Protein AF-A0A2A4X6W0-F1 (afdb_monomer_lite)

Sequence (125 aa):
MSKGICSRKRASKIYIALLLVGIAILLITNSWWPTILLVVGTALGVKQALVGKRKDATLTFIVFYGFFFVQFIHLAWQILVPSIMIITAFYIVAKEWIEDRRLPTEKETDEEIQKQLEENSESGK

Radius of gyration: 24.93 Å; chains: 1; bounding box: 33×62×57 Å

pLDDT: mean 74.55, std 11.44, range [44.0, 95.19]

Structure (mmCIF, N/CA/C/O backbone):
data_AF-A0A2A4X6W0-F1
#
_entry.id   AF-A0A2A4X6W0-F1
#
loop_
_atom_site.group_PDB
_atom_site.id
_atom_site.type_symbol
_atom_site.label_atom_id
_atom_site.label_alt_id
_atom_site.label_comp_id
_atom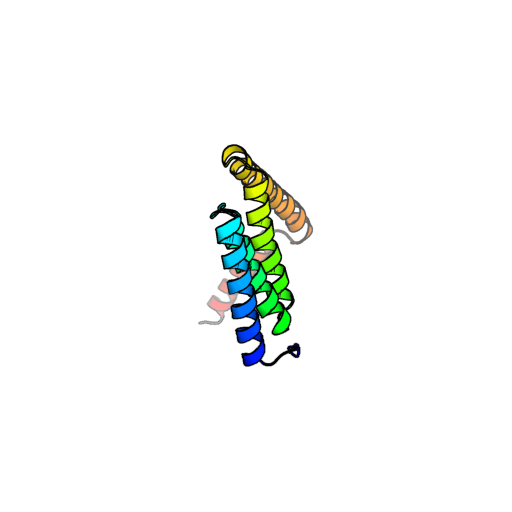_site.label_asym_id
_atom_site.label_entity_id
_atom_site.label_seq_id
_atom_site.pdbx_PDB_ins_code
_atom_site.Cartn_x
_atom_site.Cartn_y
_atom_site.Cartn_z
_atom_site.occupancy
_atom_site.B_iso_or_equiv
_atom_site.auth_seq_id
_atom_site.auth_comp_id
_atom_site.auth_asym_id
_atom_site.auth_atom_id
_atom_site.pdbx_PDB_model_num
ATOM 1 N N . MET A 1 1 ? -18.961 2.648 20.105 1.00 44.34 1 MET A N 1
ATOM 2 C CA . MET A 1 1 ? -18.403 1.282 19.966 1.00 44.34 1 MET A CA 1
ATOM 3 C C . MET A 1 1 ? -19.166 0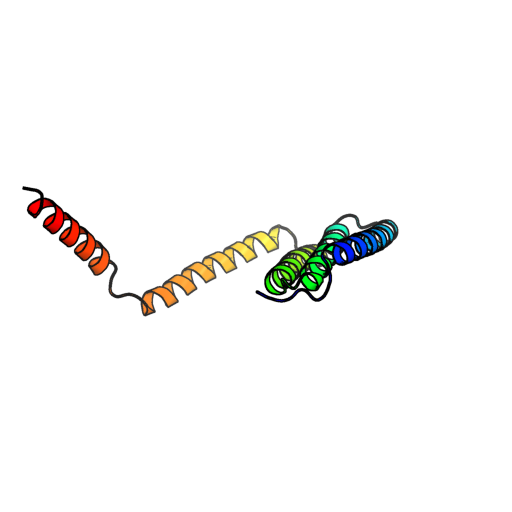.538 18.875 1.00 44.34 1 MET A C 1
ATOM 5 O O . MET A 1 1 ? -20.347 0.274 19.043 1.00 44.34 1 MET A O 1
ATOM 9 N N . SER A 1 2 ? -18.531 0.275 17.731 1.00 44.00 2 SER A N 1
ATOM 10 C CA . SER A 1 2 ? -19.139 -0.456 16.606 1.00 44.00 2 SER A CA 1
ATOM 11 C C . SER A 1 2 ? -19.230 -1.950 16.950 1.00 44.00 2 SER A C 1
ATOM 13 O O . SER A 1 2 ? -18.209 -2.573 17.242 1.00 44.00 2 SER A O 1
ATOM 15 N N . LYS A 1 3 ? -20.447 -2.513 16.971 1.00 49.12 3 LYS A N 1
ATOM 16 C CA . LYS A 1 3 ? -20.694 -3.953 17.164 1.00 49.12 3 LYS A CA 1
ATOM 17 C C . LYS A 1 3 ? -20.099 -4.725 15.978 1.00 49.12 3 LYS A C 1
ATOM 19 O O . LYS A 1 3 ? -20.576 -4.598 14.854 1.00 49.12 3 LYS A O 1
ATOM 24 N N . GLY A 1 4 ? -19.064 -5.525 16.230 1.00 51.03 4 GLY A N 1
ATOM 25 C CA . GLY A 1 4 ? -18.524 -6.462 15.244 1.00 51.03 4 GLY A CA 1
ATOM 26 C C . GLY A 1 4 ? -19.556 -7.529 14.872 1.00 51.03 4 GLY A C 1
ATOM 27 O O . GLY A 1 4 ? -20.244 -8.058 15.742 1.00 51.03 4 GLY A O 1
ATOM 28 N N . ILE A 1 5 ? -19.660 -7.847 13.579 1.00 61.53 5 ILE A N 1
ATOM 29 C CA . ILE A 1 5 ? -20.669 -8.769 13.021 1.00 61.53 5 ILE A CA 1
ATOM 30 C C . ILE A 1 5 ? -20.336 -10.234 13.378 1.00 61.53 5 ILE A C 1
ATOM 32 O O . ILE A 1 5 ? -21.200 -11.108 13.345 1.00 61.53 5 ILE A O 1
ATOM 36 N N . CYS A 1 6 ? -19.090 -10.525 13.771 1.00 57.53 6 CYS A N 1
ATOM 37 C CA . CYS A 1 6 ? -18.651 -11.865 14.154 1.00 57.53 6 CYS A CA 1
ATOM 38 C C . CYS A 1 6 ? -17.789 -11.885 15.424 1.00 57.53 6 CYS A C 1
ATOM 40 O O . CYS A 1 6 ? -16.966 -11.005 15.668 1.00 57.53 6 CYS A O 1
ATOM 42 N N . SER A 1 7 ? -17.926 -12.963 16.205 1.00 68.25 7 SER A N 1
ATOM 43 C CA . SER A 1 7 ? -17.044 -13.265 17.339 1.00 68.25 7 SER A CA 1
ATOM 44 C C . SER A 1 7 ? -15.586 -13.387 16.876 1.00 68.25 7 SER A C 1
ATOM 46 O O . SER A 1 7 ? -15.298 -14.041 15.869 1.00 68.25 7 SER A O 1
ATOM 48 N N . ARG A 1 8 ? -14.649 -12.807 17.643 1.00 65.50 8 ARG A N 1
ATOM 49 C CA . ARG A 1 8 ? -13.199 -12.759 17.350 1.00 65.50 8 ARG A CA 1
ATOM 50 C C . ARG A 1 8 ? -12.614 -14.139 16.990 1.00 65.50 8 ARG A C 1
ATOM 52 O O . ARG A 1 8 ? -11.735 -14.231 16.135 1.00 65.50 8 ARG A O 1
ATOM 59 N N . LYS A 1 9 ? -13.152 -15.219 17.575 1.00 71.25 9 LYS A N 1
ATOM 60 C CA . LYS A 1 9 ? -12.753 -16.612 17.294 1.00 71.25 9 LYS A CA 1
ATOM 61 C C . LYS A 1 9 ? -13.136 -17.075 15.879 1.00 71.25 9 LYS A C 1
ATOM 63 O O . LYS A 1 9 ? -12.346 -17.758 15.234 1.00 71.25 9 LYS A O 1
ATOM 68 N N . ARG A 1 10 ? -14.313 -16.689 15.369 1.00 70.06 10 ARG A N 1
ATOM 69 C CA . ARG A 1 10 ? -14.751 -17.018 13.996 1.00 70.06 10 ARG A CA 1
ATOM 70 C C . ARG A 1 10 ? -13.965 -16.223 12.956 1.00 70.06 10 ARG A C 1
ATOM 72 O O . ARG A 1 10 ? -13.509 -16.803 11.978 1.00 70.06 10 ARG A O 1
ATOM 79 N N . ALA A 1 11 ? -13.715 -14.940 13.221 1.00 73.00 11 ALA A N 1
ATOM 80 C CA . ALA A 1 11 ? -12.900 -14.097 12.346 1.00 73.00 11 ALA A CA 1
ATOM 81 C C . ALA A 1 11 ? -11.473 -14.651 12.158 1.00 73.00 11 ALA A C 1
ATOM 83 O O . ALA A 1 11 ? -10.930 -14.586 11.060 1.00 73.00 11 ALA A O 1
ATOM 84 N N . SER A 1 12 ? -10.878 -15.252 13.197 1.00 73.56 12 SER A N 1
ATOM 85 C CA . SER A 1 12 ? -9.548 -15.868 13.087 1.00 73.56 12 SER A CA 1
ATOM 86 C C . SER A 1 12 ? -9.533 -17.135 12.226 1.00 73.56 12 SER A C 1
ATOM 88 O O . SER A 1 12 ? -8.580 -17.348 11.484 1.00 73.56 12 SER A O 1
ATOM 90 N N . LYS A 1 13 ? -10.585 -17.964 12.296 1.00 82.25 13 LYS A N 1
ATOM 91 C CA . LYS A 1 13 ? -10.710 -19.159 11.445 1.00 82.25 13 LYS A CA 1
ATOM 92 C C . LYS A 1 13 ? -10.888 -18.780 9.973 1.00 82.25 13 LYS A C 1
ATOM 94 O O . LYS A 1 13 ? -10.234 -19.357 9.115 1.00 82.25 13 LYS A O 1
ATOM 99 N N . ILE A 1 14 ? -11.717 -17.770 9.705 1.00 79.94 14 ILE A N 1
ATOM 100 C CA . ILE A 1 14 ? -11.946 -17.237 8.354 1.00 79.94 14 ILE A CA 1
ATOM 101 C C . ILE A 1 14 ? -10.659 -16.628 7.788 1.00 79.94 14 ILE A C 1
ATOM 103 O O . ILE A 1 14 ? -10.320 -16.893 6.643 1.00 79.94 14 ILE A O 1
ATOM 107 N N . TYR A 1 15 ? -9.906 -15.885 8.604 1.00 80.31 15 TYR A N 1
ATOM 108 C CA . TYR A 1 15 ? -8.594 -15.356 8.225 1.00 80.31 15 TYR A CA 1
ATOM 109 C C . TYR A 1 15 ? -7.621 -16.459 7.796 1.00 80.31 15 TYR A C 1
ATOM 111 O O . TYR A 1 15 ? -7.024 -16.354 6.733 1.00 80.31 15 TYR A O 1
ATOM 119 N N . ILE A 1 16 ? -7.487 -17.521 8.597 1.00 83.06 16 ILE A N 1
ATOM 120 C CA . ILE A 1 16 ? -6.600 -18.650 8.281 1.00 83.06 16 ILE A CA 1
ATOM 121 C C . ILE A 1 16 ? -7.038 -19.342 6.988 1.00 83.06 16 ILE A C 1
ATOM 123 O O . ILE A 1 16 ? -6.194 -19.613 6.141 1.00 83.06 16 ILE A O 1
ATOM 127 N N . ALA A 1 17 ? -8.341 -19.571 6.802 1.00 85.06 17 ALA A N 1
ATOM 128 C CA . ALA A 1 17 ? -8.865 -20.163 5.574 1.00 85.06 17 ALA A CA 1
ATOM 129 C C . ALA A 1 17 ? -8.563 -19.295 4.338 1.00 85.06 17 ALA A C 1
ATOM 131 O O . ALA A 1 17 ? -8.051 -19.803 3.345 1.00 85.06 17 ALA A O 1
ATOM 132 N N . LEU A 1 18 ? -8.807 -17.981 4.415 1.00 85.12 18 LEU A N 1
ATOM 133 C CA . LEU A 1 18 ? -8.482 -17.029 3.345 1.00 85.12 18 LEU A CA 1
ATOM 134 C C . LEU A 1 18 ? -6.985 -16.973 3.045 1.00 85.12 18 LEU A C 1
ATOM 136 O O . LEU A 1 18 ? -6.595 -16.909 1.883 1.00 85.12 18 LEU A O 1
ATOM 140 N N . LEU A 1 19 ? -6.151 -17.013 4.082 1.00 85.38 19 LEU A N 1
ATOM 141 C CA . LEU A 1 19 ? -4.704 -16.984 3.932 1.00 85.38 19 LEU A CA 1
ATOM 142 C C . LEU A 1 19 ? -4.203 -18.265 3.252 1.00 85.38 19 LEU A C 1
ATOM 144 O O . LEU A 1 19 ? -3.397 -18.171 2.333 1.00 85.38 19 LEU A O 1
ATOM 148 N N . LEU A 1 20 ? -4.728 -19.441 3.622 1.00 87.19 20 LEU A N 1
ATOM 149 C CA . LEU A 1 20 ? -4.394 -20.702 2.949 1.00 87.19 20 LEU A CA 1
ATOM 150 C C . LEU A 1 20 ? -4.784 -20.685 1.467 1.00 87.19 20 LEU A C 1
ATOM 152 O O . LEU A 1 20 ? -3.972 -21.057 0.623 1.00 87.19 20 LEU A O 1
ATOM 156 N N . VAL A 1 21 ? -6.001 -20.234 1.147 1.00 86.62 21 VAL A N 1
ATOM 157 C CA . VAL A 1 21 ? -6.459 -20.124 -0.248 1.00 86.62 21 VAL A CA 1
ATOM 158 C C . VAL A 1 21 ? -5.569 -19.157 -1.027 1.00 86.62 21 VAL A C 1
ATOM 160 O O . VAL A 1 21 ? -5.145 -19.464 -2.139 1.00 86.62 21 VAL A O 1
ATOM 163 N N . GLY A 1 22 ? -5.229 -18.015 -0.432 1.00 82.94 22 GLY A N 1
ATOM 164 C CA . GLY A 1 22 ? -4.347 -17.046 -1.065 1.00 82.94 22 GLY A CA 1
ATOM 165 C C . GLY A 1 22 ? -2.922 -17.566 -1.277 1.00 82.94 22 GLY A C 1
ATOM 166 O O . GLY A 1 22 ? -2.354 -17.318 -2.335 1.00 82.94 22 GLY A O 1
ATOM 167 N N . ILE A 1 23 ? -2.359 -18.334 -0.336 1.00 84.88 23 ILE A N 1
ATOM 168 C CA . ILE A 1 23 ? -1.058 -19.003 -0.523 1.00 84.88 23 ILE A CA 1
ATOM 169 C C . ILE A 1 23 ? -1.131 -20.027 -1.659 1.00 84.88 23 ILE A C 1
ATOM 171 O O . ILE A 1 23 ? -0.215 -20.089 -2.472 1.00 84.88 23 ILE A O 1
ATOM 175 N N . ALA A 1 24 ? -2.207 -20.811 -1.750 1.00 85.00 24 ALA A N 1
ATOM 176 C CA . ALA A 1 24 ? -2.364 -21.780 -2.833 1.00 85.00 24 ALA A CA 1
ATOM 177 C C . ALA A 1 24 ? -2.365 -21.091 -4.209 1.00 85.00 24 ALA A C 1
ATOM 179 O O . ALA A 1 24 ? -1.664 -21.531 -5.118 1.00 85.00 24 ALA A O 1
ATOM 180 N N . ILE A 1 25 ? -3.081 -19.969 -4.337 1.00 80.75 25 ILE A N 1
ATOM 181 C CA . ILE A 1 25 ? -3.059 -19.139 -5.550 1.00 80.75 25 ILE A CA 1
ATOM 182 C C . ILE A 1 25 ? -1.644 -18.609 -5.803 1.00 80.75 25 ILE A C 1
ATOM 184 O O . ILE A 1 25 ? -1.152 -18.702 -6.921 1.00 80.75 25 ILE A O 1
ATOM 188 N N . LEU A 1 26 ? -0.956 -18.123 -4.767 1.00 84.25 26 LEU A N 1
ATOM 189 C CA . LEU A 1 26 ? 0.406 -17.598 -4.873 1.00 84.25 26 LEU A CA 1
ATOM 190 C C . LEU A 1 26 ? 1.395 -18.606 -5.473 1.00 84.25 26 LEU A C 1
ATOM 192 O O . LEU A 1 26 ? 2.210 -18.242 -6.322 1.00 84.25 26 LEU A O 1
ATOM 196 N N . LEU A 1 27 ? 1.308 -19.864 -5.036 1.00 84.31 27 LEU A N 1
ATOM 197 C CA . LEU A 1 27 ? 2.159 -20.947 -5.523 1.00 84.31 27 LEU A CA 1
ATOM 198 C C . LEU A 1 27 ? 1.913 -21.242 -7.008 1.00 84.31 27 LEU A C 1
ATOM 200 O O . LEU A 1 27 ? 2.859 -21.551 -7.725 1.00 84.31 27 LEU A O 1
ATOM 204 N N . ILE A 1 28 ? 0.670 -21.101 -7.479 1.00 84.19 28 ILE A N 1
ATOM 205 C CA . ILE A 1 28 ? 0.307 -21.311 -8.888 1.00 84.19 28 ILE A CA 1
ATOM 206 C C . ILE A 1 28 ? 0.784 -20.142 -9.755 1.00 84.19 28 ILE A C 1
ATOM 208 O O . ILE A 1 28 ? 1.326 -20.357 -10.836 1.00 84.19 28 ILE A O 1
ATOM 212 N N . THR A 1 29 ? 0.615 -18.900 -9.293 1.00 79.31 29 THR A N 1
ATOM 213 C CA . THR A 1 29 ? 0.962 -17.708 -10.084 1.00 79.31 29 THR A CA 1
ATOM 214 C C . THR A 1 29 ? 2.478 -17.498 -10.202 1.00 79.31 29 THR A C 1
ATOM 216 O O . THR A 1 29 ? 2.914 -16.671 -11.003 1.00 79.31 29 THR A O 1
ATOM 219 N N . ASN A 1 30 ? 3.286 -18.189 -9.380 1.00 75.06 30 ASN A N 1
ATOM 220 C CA . ASN A 1 30 ? 4.756 -18.102 -9.277 1.00 75.06 30 ASN A CA 1
ATOM 221 C C . ASN A 1 30 ? 5.322 -16.665 -9.153 1.00 75.06 30 ASN A C 1
ATOM 223 O O . ASN A 1 30 ? 6.524 -16.429 -9.217 1.00 75.06 30 ASN A O 1
ATOM 227 N N . SER A 1 31 ? 4.447 -15.683 -8.940 1.00 73.62 31 SER A N 1
ATOM 228 C CA . SER A 1 31 ? 4.752 -14.264 -8.802 1.00 73.62 31 SER A CA 1
ATOM 229 C C . SER A 1 31 ? 4.718 -13.932 -7.318 1.00 73.62 31 SER A C 1
ATOM 231 O O . SER A 1 31 ? 3.691 -13.510 -6.781 1.00 73.62 31 SER A O 1
ATOM 233 N N . TRP A 1 32 ? 5.838 -14.199 -6.645 1.00 73.31 32 TRP A N 1
ATOM 234 C CA . TRP A 1 32 ? 5.983 -14.090 -5.187 1.00 73.31 32 TRP A CA 1
ATOM 235 C C . TRP A 1 32 ? 5.820 -12.651 -4.685 1.00 73.31 32 TRP A C 1
ATOM 237 O O . TRP A 1 32 ? 5.200 -12.399 -3.656 1.00 73.31 32 TRP A O 1
ATOM 247 N N . TRP A 1 33 ? 6.310 -11.694 -5.461 1.00 66.81 33 TRP A N 1
ATOM 248 C CA . TRP A 1 33 ? 6.082 -10.262 -5.304 1.00 66.81 33 TRP A CA 1
ATOM 249 C C . TRP A 1 33 ? 5.289 -9.797 -6.524 1.00 66.81 33 TRP A C 1
ATOM 251 O O . TRP A 1 33 ? 5.691 -10.191 -7.619 1.00 66.81 33 TRP A O 1
ATOM 261 N N . PRO A 1 34 ? 4.207 -8.993 -6.442 1.00 75.94 34 PRO A N 1
ATOM 262 C CA . PRO A 1 34 ? 3.484 -8.352 -5.321 1.00 75.94 34 PRO A CA 1
ATOM 263 C C . PRO A 1 34 ? 2.280 -9.142 -4.776 1.00 75.94 34 PRO A C 1
ATOM 265 O O . PRO A 1 34 ? 1.550 -8.677 -3.899 1.00 75.94 34 PRO A O 1
ATOM 268 N N . THR A 1 35 ? 2.036 -10.335 -5.301 1.00 79.75 35 THR A N 1
ATOM 269 C CA . THR A 1 35 ? 0.821 -11.106 -5.021 1.00 79.75 35 THR A CA 1
ATOM 270 C C . THR A 1 35 ? 0.704 -11.503 -3.543 1.00 79.75 35 THR A C 1
ATOM 272 O O . THR A 1 35 ? -0.403 -11.563 -3.010 1.00 79.75 35 THR A O 1
ATOM 275 N N . ILE A 1 36 ? 1.826 -11.690 -2.835 1.00 82.94 36 ILE A N 1
ATOM 276 C CA . ILE A 1 36 ? 1.815 -12.043 -1.405 1.00 82.94 36 ILE A CA 1
ATOM 277 C C . ILE A 1 36 ? 1.274 -10.904 -0.540 1.00 82.94 36 ILE A C 1
ATOM 279 O O . ILE A 1 36 ? 0.516 -11.145 0.400 1.00 82.94 36 ILE A O 1
ATOM 283 N N . LEU A 1 37 ? 1.600 -9.657 -0.902 1.00 81.25 37 LEU A N 1
ATOM 284 C CA . LEU A 1 37 ? 1.054 -8.469 -0.255 1.00 81.25 37 LEU A CA 1
ATOM 285 C C . LEU A 1 37 ? -0.456 -8.429 -0.456 1.00 81.25 37 LEU A C 1
ATOM 287 O O . LEU A 1 37 ? -1.190 -8.216 0.502 1.00 81.25 37 LEU A O 1
ATOM 291 N N . LEU A 1 38 ? -0.935 -8.710 -1.667 1.00 81.25 38 LEU A N 1
ATOM 292 C CA . LEU A 1 38 ? -2.367 -8.715 -1.948 1.00 81.25 38 LEU A CA 1
ATOM 293 C C . LEU A 1 38 ? -3.103 -9.808 -1.161 1.00 81.25 38 LEU A C 1
ATOM 295 O O . LEU A 1 38 ? -4.151 -9.539 -0.576 1.00 81.25 38 LEU A O 1
ATOM 299 N N . VAL A 1 39 ? -2.536 -11.012 -1.070 1.00 85.12 39 VAL A N 1
ATOM 300 C CA . VAL A 1 39 ? -3.096 -12.126 -0.287 1.00 85.12 39 VAL A CA 1
ATOM 301 C C . VAL A 1 39 ? -3.183 -11.780 1.200 1.00 85.12 39 VAL A C 1
ATOM 303 O O . VAL A 1 39 ? -4.250 -11.894 1.809 1.00 85.12 39 VAL A O 1
ATOM 306 N N . VAL A 1 40 ? -2.075 -11.327 1.789 1.00 82.69 40 VAL A N 1
ATOM 307 C CA . VAL A 1 40 ? -2.005 -11.005 3.220 1.00 82.69 40 VAL A CA 1
ATOM 308 C C . VAL A 1 40 ? -2.866 -9.784 3.543 1.00 82.69 40 VAL A C 1
ATOM 310 O O . VAL A 1 40 ? -3.622 -9.804 4.517 1.00 82.69 40 VAL A O 1
ATOM 313 N N . GLY A 1 41 ? -2.813 -8.754 2.699 1.00 80.19 41 GLY A N 1
ATOM 314 C CA . GLY A 1 41 ? -3.603 -7.534 2.821 1.00 80.19 41 GLY A CA 1
ATOM 315 C C . GLY A 1 41 ? -5.100 -7.798 2.736 1.00 80.19 41 GLY A C 1
ATOM 316 O O . GLY A 1 41 ? -5.857 -7.314 3.576 1.00 80.19 41 GLY A O 1
ATOM 317 N N . THR A 1 42 ? -5.528 -8.639 1.794 1.00 81.31 42 THR A N 1
ATOM 318 C CA . THR A 1 42 ? -6.937 -9.031 1.657 1.00 81.31 42 THR A CA 1
ATOM 319 C C . THR A 1 42 ? -7.390 -9.857 2.856 1.00 81.31 42 THR A C 1
ATOM 321 O O . THR A 1 42 ? -8.430 -9.562 3.445 1.00 81.31 42 THR A O 1
ATOM 324 N N . ALA A 1 43 ? -6.600 -10.842 3.296 1.00 82.44 43 ALA A N 1
ATOM 325 C CA . ALA A 1 43 ? -6.937 -11.644 4.471 1.00 82.44 43 ALA A CA 1
ATOM 326 C C . ALA A 1 43 ? -7.056 -10.773 5.739 1.00 82.44 43 ALA A C 1
ATOM 328 O O . ALA A 1 43 ? -8.024 -10.898 6.500 1.00 82.44 43 ALA A O 1
ATOM 329 N N . LEU A 1 44 ? -6.114 -9.849 5.954 1.00 78.69 44 LEU A N 1
ATOM 330 C CA . LEU A 1 44 ? -6.138 -8.903 7.073 1.00 78.69 44 LEU A CA 1
ATOM 33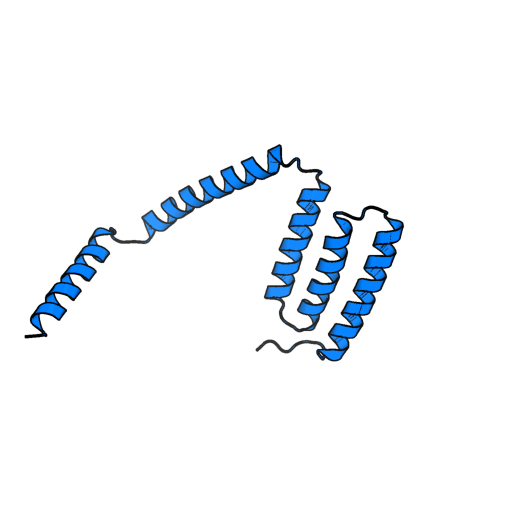1 C C . LEU A 1 44 ? -7.308 -7.921 6.981 1.00 78.69 44 LEU A C 1
ATOM 333 O O . LEU A 1 44 ? -8.006 -7.724 7.979 1.00 78.69 44 LEU A O 1
ATOM 337 N N . GLY A 1 45 ? -7.550 -7.340 5.807 1.00 76.94 45 GLY A N 1
ATOM 338 C CA . GLY A 1 45 ? -8.646 -6.404 5.563 1.00 76.94 45 GLY A CA 1
ATOM 339 C C . GLY A 1 45 ? -10.005 -7.050 5.813 1.00 76.94 45 GLY A C 1
ATOM 340 O O . GLY A 1 45 ? -10.832 -6.493 6.536 1.00 76.94 45 GLY A O 1
ATOM 341 N N . VAL A 1 46 ? -10.205 -8.280 5.331 1.00 77.94 46 VAL A N 1
ATOM 342 C CA . VAL A 1 46 ? -11.416 -9.071 5.598 1.00 77.94 46 VAL A CA 1
ATOM 343 C C . VAL A 1 46 ? -11.557 -9.352 7.096 1.00 77.94 46 VAL A C 1
ATOM 345 O O . VAL A 1 46 ? -12.616 -9.101 7.672 1.00 77.94 46 VAL A O 1
ATOM 348 N N . LYS A 1 47 ? -10.490 -9.778 7.784 1.00 75.88 47 LYS A N 1
ATOM 349 C CA . LYS A 1 47 ? -10.520 -9.987 9.243 1.00 75.88 47 LYS A CA 1
ATOM 350 C C . LYS A 1 47 ? -10.926 -8.715 9.997 1.00 75.88 47 LYS A C 1
ATOM 352 O O . LYS A 1 47 ? -11.765 -8.783 10.896 1.00 75.88 47 LYS A O 1
ATOM 357 N N . GLN A 1 48 ? -10.353 -7.566 9.646 1.00 73.25 48 GLN A N 1
ATOM 358 C CA . GLN A 1 48 ? -10.663 -6.282 10.284 1.00 73.25 48 GLN A CA 1
ATOM 359 C C . GLN A 1 48 ? -12.091 -5.807 9.971 1.00 73.25 48 GLN A C 1
ATOM 361 O O . GLN A 1 48 ? -12.782 -5.312 10.870 1.00 73.25 48 GLN A O 1
ATOM 366 N N . ALA A 1 49 ? -12.569 -6.037 8.744 1.00 74.94 49 ALA A N 1
ATOM 367 C CA . ALA A 1 49 ? -13.941 -5.757 8.336 1.00 74.94 49 ALA A CA 1
ATOM 368 C C . ALA A 1 49 ? -14.952 -6.592 9.141 1.00 74.94 49 ALA A C 1
ATOM 370 O O . ALA A 1 49 ? -15.917 -6.036 9.672 1.00 74.94 49 ALA A O 1
ATOM 371 N N . LEU A 1 50 ? -14.693 -7.895 9.334 1.00 72.25 50 LEU A N 1
ATOM 372 C CA . LEU A 1 50 ? -15.540 -8.774 10.155 1.00 72.25 50 LEU A CA 1
ATOM 373 C C . LEU A 1 50 ? -15.571 -8.371 11.640 1.00 72.25 50 LEU A C 1
ATOM 375 O O . LEU A 1 50 ? -16.588 -8.555 12.312 1.00 72.25 50 LEU A O 1
ATOM 379 N N . VAL A 1 51 ? -14.474 -7.811 12.159 1.00 75.00 51 VAL A N 1
ATOM 380 C CA . VAL A 1 51 ? -14.367 -7.336 13.552 1.00 75.00 51 VAL A CA 1
ATOM 381 C C . VAL A 1 51 ? -15.097 -5.996 13.765 1.00 75.00 51 VAL A C 1
ATOM 383 O O . VAL A 1 51 ? -15.303 -5.585 14.905 1.00 75.00 51 VAL A O 1
ATOM 386 N N . GLY A 1 52 ? -15.569 -5.335 12.702 1.00 67.75 52 GLY A N 1
ATOM 387 C CA . GLY A 1 52 ? -16.357 -4.098 12.788 1.00 67.75 52 GLY A CA 1
ATOM 388 C C . GLY A 1 52 ? -15.524 -2.814 12.820 1.00 67.75 52 GLY A C 1
ATOM 389 O O . GLY A 1 52 ? -16.084 -1.724 12.976 1.00 67.75 52 GLY A O 1
ATOM 390 N N . LYS A 1 53 ? -14.203 -2.914 12.624 1.00 70.25 53 LYS A N 1
ATOM 391 C CA . LYS A 1 53 ? -13.292 -1.770 12.482 1.00 70.25 53 LYS A CA 1
ATOM 392 C C . LYS A 1 53 ? -13.175 -1.359 11.012 1.00 70.25 53 LYS A C 1
ATOM 394 O O . LYS A 1 53 ? -12.127 -1.499 10.393 1.00 70.25 53 LYS A O 1
ATOM 399 N N . ARG A 1 54 ? -14.281 -0.870 10.438 1.00 71.81 54 ARG A N 1
ATOM 400 C CA . ARG A 1 54 ? -14.352 -0.541 9.001 1.00 71.81 54 ARG A CA 1
ATOM 401 C C . ARG A 1 54 ? -13.319 0.509 8.574 1.00 71.81 54 ARG A C 1
ATOM 403 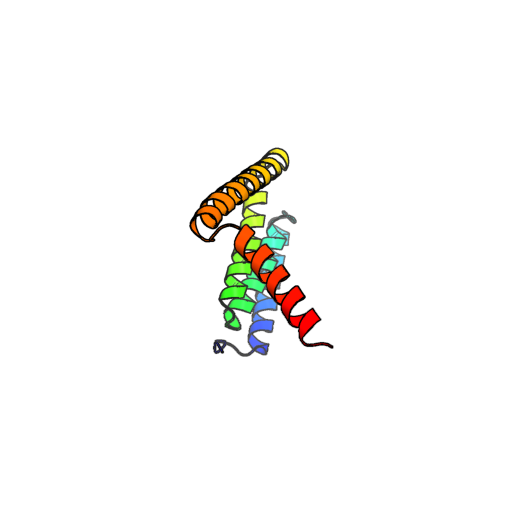O O . ARG A 1 54 ? -12.778 0.379 7.490 1.00 71.81 54 ARG A O 1
ATOM 410 N N . LYS A 1 55 ? -13.004 1.489 9.433 1.00 72.81 55 LYS A N 1
ATOM 411 C CA . LYS A 1 55 ? -11.987 2.519 9.145 1.00 72.81 55 LYS A CA 1
ATOM 412 C C . LYS A 1 55 ? -10.588 1.911 8.962 1.00 72.81 55 LYS A C 1
ATOM 414 O O . LYS A 1 55 ? -9.952 2.164 7.946 1.00 72.81 55 LYS A O 1
ATOM 419 N N . ASP A 1 56 ? -10.167 1.048 9.887 1.00 72.44 56 ASP A N 1
ATOM 420 C CA . ASP A 1 56 ? -8.865 0.367 9.818 1.00 72.44 56 ASP A CA 1
ATOM 421 C C . ASP A 1 56 ? -8.805 -0.605 8.626 1.00 72.44 56 ASP A C 1
ATOM 423 O O . ASP A 1 56 ? -7.789 -0.689 7.935 1.00 72.44 56 ASP A O 1
ATOM 427 N N . ALA A 1 57 ? -9.922 -1.281 8.321 1.00 75.06 57 ALA A N 1
ATOM 428 C CA . ALA A 1 57 ? -10.019 -2.173 7.169 1.00 75.06 57 ALA A CA 1
ATOM 429 C C . ALA A 1 57 ? -9.870 -1.412 5.844 1.00 75.06 57 ALA A C 1
ATOM 431 O O . ALA A 1 57 ? -9.086 -1.829 4.997 1.00 75.06 57 ALA A O 1
ATOM 432 N N . THR A 1 58 ? -10.570 -0.284 5.674 1.00 78.62 58 THR A N 1
ATOM 433 C CA . THR A 1 58 ? -10.453 0.558 4.474 1.00 78.62 58 THR A CA 1
ATOM 434 C C . THR A 1 58 ? -9.033 1.090 4.307 1.00 78.62 58 THR A C 1
ATOM 436 O O . THR A 1 58 ? -8.501 1.030 3.203 1.00 78.62 58 THR A O 1
ATOM 439 N N . LEU A 1 59 ? -8.388 1.541 5.389 1.00 78.25 59 LEU A N 1
ATOM 440 C CA . LEU A 1 59 ? -6.995 1.991 5.341 1.00 78.25 59 LEU A CA 1
ATOM 441 C C . LEU A 1 59 ? -6.054 0.853 4.924 1.00 78.25 59 LEU A C 1
ATOM 443 O O . LEU A 1 59 ? -5.215 1.035 4.047 1.00 78.25 59 LEU A O 1
ATOM 447 N N . THR A 1 60 ? -6.236 -0.337 5.502 1.00 80.50 60 THR A N 1
ATOM 448 C CA . THR A 1 60 ? -5.455 -1.529 5.144 1.00 80.50 60 THR A CA 1
ATOM 449 C C . THR A 1 60 ? -5.638 -1.867 3.662 1.00 80.50 60 THR A C 1
ATOM 451 O O . THR A 1 60 ? -4.654 -2.078 2.959 1.00 80.50 60 THR A O 1
ATOM 454 N N . PHE A 1 61 ? -6.873 -1.851 3.152 1.00 82.06 61 PHE A N 1
ATOM 455 C CA . PHE A 1 61 ? -7.137 -2.072 1.730 1.00 82.06 61 PHE A CA 1
ATOM 456 C C . PHE A 1 61 ? -6.460 -1.023 0.848 1.00 82.06 61 PHE A C 1
ATOM 458 O O . PHE A 1 61 ? -5.793 -1.406 -0.105 1.00 82.06 61 PHE A O 1
ATOM 465 N N . ILE A 1 62 ? -6.565 0.266 1.181 1.00 85.31 62 ILE A N 1
ATOM 466 C CA . ILE A 1 62 ? -5.932 1.355 0.421 1.00 85.31 62 ILE A CA 1
ATOM 467 C C . ILE A 1 62 ? -4.414 1.176 0.357 1.00 85.31 62 ILE A C 1
ATOM 469 O O . ILE A 1 62 ? -3.840 1.275 -0.723 1.00 85.31 62 ILE A O 1
ATOM 473 N N . VAL A 1 63 ? -3.765 0.877 1.483 1.00 82.75 63 VAL A N 1
ATOM 474 C CA . VAL A 1 63 ? -2.305 0.712 1.529 1.00 82.75 63 VAL A CA 1
ATOM 475 C C . VAL A 1 63 ? -1.870 -0.503 0.710 1.00 82.75 63 VAL A C 1
ATOM 477 O O . VAL A 1 63 ? -0.984 -0.392 -0.134 1.00 82.75 63 VAL A O 1
ATOM 480 N N . PHE A 1 64 ? -2.512 -1.656 0.911 1.00 83.31 64 PHE A N 1
ATOM 481 C CA . PHE A 1 64 ? -2.128 -2.888 0.222 1.00 83.31 64 PHE A CA 1
ATOM 482 C C . PHE A 1 64 ? -2.453 -2.861 -1.275 1.00 83.31 64 PHE A C 1
ATOM 484 O O . PHE A 1 64 ? -1.613 -3.263 -2.080 1.00 83.31 64 PHE A O 1
ATOM 491 N N . TYR A 1 65 ? -3.629 -2.361 -1.666 1.00 82.88 65 TYR A N 1
ATOM 492 C CA . TYR A 1 65 ? -3.973 -2.211 -3.081 1.00 82.88 65 TYR A CA 1
ATOM 493 C C . TYR A 1 65 ? -3.163 -1.104 -3.743 1.00 82.88 65 TYR A C 1
ATOM 495 O O . TYR A 1 65 ? -2.742 -1.290 -4.877 1.00 82.88 65 TYR A O 1
ATOM 503 N N . GLY A 1 66 ? -2.891 0.006 -3.053 1.00 80.75 66 GLY A N 1
ATOM 504 C CA . GLY A 1 66 ? -2.035 1.072 -3.569 1.00 80.75 66 GLY A CA 1
ATOM 505 C C . GLY A 1 66 ? -0.632 0.558 -3.884 1.00 80.75 66 GLY A C 1
ATOM 506 O O . GLY A 1 66 ? -0.138 0.754 -4.991 1.00 80.75 66 GLY A O 1
ATOM 507 N N . PHE A 1 67 ? -0.028 -0.191 -2.958 1.00 79.19 67 PHE A N 1
ATOM 508 C CA . PHE A 1 67 ? 1.288 -0.794 -3.175 1.00 79.19 67 PHE A CA 1
ATOM 509 C C . PHE A 1 67 ? 1.268 -1.849 -4.289 1.00 79.19 67 PHE A C 1
ATOM 511 O O . PHE A 1 67 ? 2.172 -1.897 -5.124 1.00 79.19 67 PHE A O 1
ATOM 518 N N . PHE A 1 68 ? 0.216 -2.672 -4.341 1.00 80.56 68 PHE A N 1
ATOM 519 C CA . PHE A 1 68 ? 0.029 -3.626 -5.430 1.00 80.56 68 PHE A CA 1
ATOM 520 C C . PHE A 1 68 ? -0.079 -2.919 -6.784 1.00 80.56 68 PHE A C 1
ATOM 522 O O . PHE A 1 68 ? 0.554 -3.357 -7.735 1.00 80.56 68 PHE A O 1
ATOM 529 N N . PHE A 1 69 ? -0.822 -1.814 -6.872 1.00 80.81 69 PHE A N 1
ATOM 530 C CA . PHE A 1 69 ? -1.015 -1.061 -8.111 1.00 80.81 69 PHE A CA 1
ATOM 531 C C . PHE A 1 69 ? 0.286 -0.411 -8.594 1.00 80.81 69 PHE A C 1
ATOM 533 O O . PHE A 1 69 ? 0.618 -0.502 -9.773 1.00 80.81 69 PHE A O 1
ATOM 540 N N . VAL A 1 70 ? 1.062 0.167 -7.670 1.00 78.50 70 VAL A N 1
ATOM 541 C CA . VAL A 1 70 ? 2.409 0.694 -7.945 1.00 78.50 70 VAL A CA 1
ATOM 542 C C . VAL A 1 70 ? 3.300 -0.389 -8.555 1.00 78.50 70 VAL A C 1
ATOM 544 O O . VAL A 1 70 ? 3.947 -0.156 -9.576 1.00 78.50 70 VAL A O 1
ATOM 547 N N . GLN A 1 71 ? 3.297 -1.588 -7.967 1.00 72.00 71 GLN A N 1
ATOM 548 C CA . GLN A 1 71 ? 4.106 -2.690 -8.476 1.00 72.00 71 GLN A CA 1
ATOM 549 C C . GLN A 1 71 ? 3.554 -3.268 -9.789 1.00 72.00 71 GLN A C 1
ATOM 551 O O . GLN A 1 71 ? 4.335 -3.626 -10.666 1.00 72.00 71 GLN A O 1
ATOM 556 N N . PHE A 1 72 ? 2.229 -3.346 -9.942 1.00 73.50 72 PHE A N 1
ATOM 557 C CA . PHE A 1 72 ? 1.555 -3.892 -11.124 1.00 73.50 72 PHE A CA 1
ATOM 558 C C . PHE A 1 72 ? 1.809 -3.051 -12.378 1.00 73.50 72 PHE A C 1
ATOM 560 O O . PHE A 1 72 ? 1.982 -3.599 -13.461 1.00 73.50 72 PHE A O 1
ATOM 567 N N . ILE A 1 73 ? 1.906 -1.727 -12.231 1.00 76.75 73 ILE A N 1
ATOM 568 C CA . ILE A 1 73 ? 2.253 -0.820 -13.335 1.00 76.75 73 ILE A CA 1
ATOM 569 C C . ILE A 1 73 ? 3.746 -0.941 -13.715 1.00 76.75 73 ILE A C 1
ATOM 571 O O . ILE A 1 73 ? 4.195 -0.297 -14.658 1.00 76.75 73 ILE A O 1
ATOM 575 N N . HIS A 1 74 ? 4.535 -1.767 -13.009 1.00 67.00 74 HIS A N 1
ATOM 576 C CA . HIS A 1 74 ? 5.997 -1.763 -13.100 1.00 67.00 74 HIS A CA 1
ATOM 577 C C . HIS A 1 74 ? 6.539 -0.335 -12.991 1.00 67.00 74 HIS A C 1
ATOM 579 O O . HIS A 1 74 ? 7.454 0.054 -13.720 1.00 67.00 74 HIS A O 1
ATOM 585 N N . LEU A 1 75 ? 5.932 0.470 -12.109 1.00 66.12 75 LEU A N 1
ATOM 586 C CA . LEU A 1 75 ? 6.293 1.868 -11.973 1.00 66.12 75 LEU A CA 1
ATOM 587 C C . LEU A 1 75 ? 7.752 1.912 -11.517 1.00 66.12 75 LEU A C 1
ATOM 589 O O . LEU A 1 75 ? 8.076 1.553 -10.383 1.00 66.12 75 LEU A O 1
ATOM 593 N N . ALA A 1 76 ? 8.647 2.281 -12.433 1.00 73.50 76 ALA A N 1
ATOM 594 C CA . ALA A 1 76 ? 10.062 2.354 -12.129 1.00 73.50 76 ALA A CA 1
ATOM 595 C C . ALA A 1 76 ? 10.245 3.298 -10.936 1.00 73.50 76 ALA A C 1
ATOM 597 O O . ALA A 1 76 ? 9.592 4.341 -10.855 1.00 73.50 76 ALA A O 1
ATOM 598 N N . TRP A 1 77 ? 11.162 2.971 -10.023 1.00 69.50 77 TRP A N 1
ATOM 599 C CA . TRP A 1 77 ? 11.526 3.857 -8.909 1.00 69.50 77 TRP A CA 1
ATOM 600 C C . TRP A 1 77 ? 11.873 5.280 -9.383 1.00 69.50 77 TRP A C 1
ATOM 602 O O . TRP A 1 77 ? 11.629 6.251 -8.672 1.00 69.50 77 TRP A O 1
ATOM 612 N N . GLN A 1 78 ? 12.338 5.399 -10.631 1.00 75.94 78 GLN A N 1
ATOM 613 C CA . GLN A 1 78 ? 12.567 6.651 -11.352 1.00 75.94 78 GLN A CA 1
ATOM 614 C C . GLN A 1 78 ? 11.323 7.533 -11.526 1.00 75.94 78 GLN A C 1
ATOM 616 O O . GLN A 1 78 ? 11.482 8.732 -11.687 1.00 75.94 78 GLN A O 1
ATOM 621 N N . ILE A 1 79 ? 10.110 6.980 -11.502 1.00 78.56 79 ILE A N 1
ATOM 622 C CA . ILE A 1 79 ? 8.837 7.709 -11.643 1.00 78.56 79 ILE A CA 1
ATOM 623 C C . ILE A 1 79 ? 8.184 7.906 -10.269 1.00 78.56 79 ILE A C 1
ATOM 625 O O . ILE A 1 79 ? 7.592 8.953 -10.001 1.00 78.56 79 ILE A O 1
ATOM 629 N N . LEU A 1 80 ? 8.325 6.928 -9.369 1.00 78.06 80 LEU A N 1
ATOM 630 C CA . LEU A 1 80 ? 7.736 6.979 -8.030 1.00 78.06 80 LEU A CA 1
ATOM 631 C C . LEU A 1 80 ? 8.338 8.104 -7.175 1.00 78.06 80 LEU A C 1
ATOM 633 O O . LEU A 1 80 ? 7.601 8.884 -6.573 1.00 78.06 80 LEU A O 1
ATOM 637 N N . VAL A 1 81 ? 9.669 8.216 -7.158 1.00 81.06 81 VAL A N 1
ATOM 638 C CA . VAL A 1 81 ? 10.386 9.248 -6.393 1.00 81.06 81 VAL A CA 1
ATOM 639 C C . VAL A 1 81 ? 9.993 10.670 -6.824 1.00 81.06 81 VAL A C 1
ATOM 641 O O . VAL A 1 81 ? 9.571 11.439 -5.956 1.00 81.06 81 VAL A O 1
ATOM 644 N N . PRO A 1 82 ? 10.053 11.048 -8.119 1.00 85.69 82 PRO A N 1
ATOM 645 C CA . PRO A 1 82 ? 9.626 12.380 -8.534 1.00 85.69 82 PRO A CA 1
ATOM 646 C C . PRO A 1 82 ? 8.133 12.615 -8.298 1.00 85.69 82 PRO A C 1
ATOM 648 O O . PRO A 1 82 ? 7.759 13.721 -7.928 1.00 85.69 82 PRO A O 1
ATOM 651 N N . SER A 1 83 ? 7.283 11.590 -8.421 1.00 86.31 83 SER A N 1
ATOM 652 C CA . SER A 1 83 ? 5.852 11.735 -8.122 1.00 86.31 83 SER A CA 1
ATOM 653 C C . SER A 1 83 ? 5.607 12.100 -6.653 1.00 86.31 83 SER A C 1
ATOM 655 O O . SER A 1 83 ? 4.848 13.027 -6.374 1.00 86.31 83 SER A O 1
ATOM 657 N N . ILE A 1 84 ? 6.283 11.434 -5.707 1.00 85.56 84 ILE A N 1
ATOM 658 C CA . ILE A 1 84 ? 6.189 11.765 -4.273 1.00 85.56 84 ILE A CA 1
ATOM 659 C C . ILE A 1 84 ? 6.740 13.168 -4.005 1.00 85.56 84 ILE A C 1
ATOM 661 O O . ILE A 1 84 ? 6.134 13.917 -3.240 1.00 85.56 84 ILE A O 1
ATOM 665 N N . MET A 1 85 ? 7.845 13.548 -4.652 1.00 89.88 85 MET A N 1
ATOM 666 C CA . MET A 1 85 ? 8.417 14.895 -4.539 1.00 89.88 85 MET A CA 1
ATOM 667 C C . MET A 1 85 ? 7.443 15.975 -5.016 1.00 89.88 85 MET A C 1
ATOM 669 O O . MET A 1 85 ? 7.220 16.945 -4.297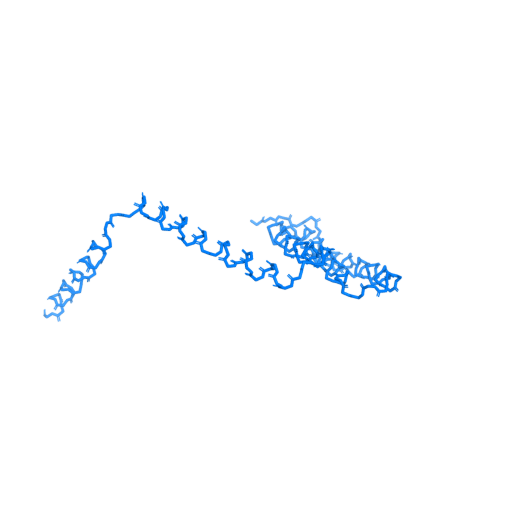 1.00 89.88 85 MET A O 1
ATOM 673 N N . ILE A 1 86 ? 6.806 15.784 -6.175 1.00 93.88 86 ILE A N 1
ATOM 674 C CA . ILE A 1 86 ? 5.811 16.721 -6.714 1.00 93.88 86 ILE A CA 1
ATOM 675 C C . ILE A 1 86 ? 4.604 16.819 -5.778 1.00 93.88 86 ILE A C 1
ATOM 677 O O . ILE A 1 86 ? 4.183 17.925 -5.451 1.00 93.88 86 ILE A O 1
ATOM 681 N N . ILE A 1 87 ? 4.072 15.688 -5.300 1.00 92.56 87 ILE A N 1
ATOM 682 C CA . ILE A 1 87 ? 2.943 15.678 -4.356 1.00 92.56 87 ILE A CA 1
ATOM 683 C C . ILE A 1 87 ? 3.320 16.387 -3.051 1.00 92.56 87 ILE A C 1
ATOM 685 O O . ILE A 1 87 ? 2.520 17.152 -2.522 1.00 92.56 87 ILE A O 1
ATOM 689 N N . THR A 1 88 ? 4.535 16.168 -2.544 1.00 91.31 88 THR A N 1
ATOM 690 C CA . THR A 1 88 ? 5.023 16.797 -1.308 1.00 91.31 88 THR A CA 1
ATOM 691 C C . THR A 1 88 ? 5.178 18.304 -1.481 1.00 91.31 88 THR A C 1
ATOM 693 O O . THR A 1 88 ? 4.679 19.065 -0.656 1.00 91.31 88 THR A O 1
ATOM 696 N N . ALA A 1 89 ? 5.805 18.748 -2.573 1.00 91.88 89 ALA A N 1
ATOM 697 C CA . ALA A 1 89 ? 5.936 20.167 -2.891 1.00 91.88 89 ALA A CA 1
ATOM 698 C C . ALA A 1 89 ? 4.561 20.829 -3.055 1.00 91.88 89 ALA A C 1
ATOM 700 O O . ALA A 1 89 ? 4.298 21.878 -2.473 1.00 91.88 89 ALA A O 1
ATOM 701 N N . PHE A 1 90 ? 3.651 20.175 -3.780 1.00 95.19 90 PHE A N 1
ATOM 702 C CA . PHE A 1 90 ? 2.285 20.652 -3.957 1.00 95.19 90 PHE A CA 1
ATOM 703 C C . PHE A 1 90 ? 1.524 20.725 -2.629 1.00 95.19 90 PHE A C 1
ATOM 705 O O . PHE A 1 90 ? 0.819 21.698 -2.384 1.00 95.19 90 PHE A O 1
ATOM 712 N N . TYR A 1 91 ? 1.687 19.732 -1.751 1.00 92.81 91 TYR A N 1
ATOM 713 C CA . TYR A 1 91 ? 1.079 19.728 -0.423 1.00 92.81 91 TYR A CA 1
ATOM 714 C C . TYR A 1 91 ? 1.582 20.888 0.442 1.00 92.81 91 TYR A C 1
ATOM 716 O O . TYR A 1 91 ? 0.771 21.512 1.116 1.00 92.81 91 TYR A O 1
ATOM 724 N N . ILE A 1 92 ? 2.881 21.205 0.407 1.00 89.38 92 ILE A N 1
ATOM 725 C CA . ILE A 1 92 ? 3.450 22.345 1.144 1.00 89.38 92 ILE A CA 1
ATOM 726 C C . ILE A 1 92 ? 2.842 23.657 0.644 1.00 89.38 92 ILE A C 1
ATOM 728 O O . ILE A 1 92 ? 2.316 24.416 1.450 1.00 89.38 92 ILE A O 1
ATOM 732 N N . VAL A 1 93 ? 2.824 23.877 -0.674 1.00 90.38 93 VAL A N 1
ATOM 733 C CA . VAL A 1 93 ? 2.247 25.094 -1.270 1.00 90.38 93 VAL A CA 1
ATOM 734 C C . VAL A 1 93 ? 0.751 25.201 -0.975 1.00 90.38 93 VAL A C 1
ATOM 736 O O . VAL A 1 93 ? 0.262 26.264 -0.608 1.00 90.38 93 VAL A O 1
ATOM 739 N N . ALA A 1 94 ? 0.009 24.099 -1.102 1.00 88.88 94 ALA A N 1
ATOM 740 C CA . ALA A 1 94 ? -1.417 24.070 -0.800 1.00 88.88 94 ALA A CA 1
ATOM 741 C C . ALA A 1 94 ? -1.690 24.308 0.691 1.00 88.88 94 ALA A C 1
ATOM 743 O O . ALA A 1 94 ? -2.645 25.004 1.025 1.00 88.88 94 ALA A O 1
ATOM 744 N N . LYS A 1 95 ? -0.857 23.751 1.580 1.00 83.38 95 LYS A N 1
ATOM 745 C CA . LYS A 1 95 ? -0.929 23.999 3.021 1.00 83.38 95 LYS A CA 1
ATOM 746 C C . LYS A 1 95 ? -0.699 25.478 3.302 1.00 83.38 95 LYS A C 1
ATOM 748 O O . LYS A 1 95 ? -1.534 26.072 3.964 1.00 83.38 95 LYS A O 1
ATOM 753 N N . GLU A 1 96 ? 0.356 26.069 2.752 1.00 82.88 96 GLU A N 1
ATOM 754 C CA . GLU A 1 96 ? 0.668 27.492 2.908 1.00 82.88 96 GLU A CA 1
ATOM 755 C C . GLU A 1 96 ? -0.490 28.373 2.417 1.00 82.88 96 GLU A C 1
ATOM 757 O O . GLU A 1 96 ? -0.964 29.229 3.151 1.00 82.88 96 GLU A O 1
ATOM 762 N N . TRP A 1 97 ? -1.081 28.061 1.260 1.00 83.19 97 TRP A N 1
ATOM 763 C CA . TRP A 1 97 ? -2.278 28.741 0.741 1.00 83.19 97 TRP A CA 1
ATOM 764 C C . TRP A 1 97 ? -3.546 28.598 1.600 1.00 83.19 97 TRP A C 1
ATOM 766 O O . TRP A 1 97 ? -4.468 29.412 1.487 1.00 83.19 97 TRP A O 1
ATOM 776 N N . ILE A 1 98 ? -3.659 27.528 2.389 1.00 82.56 98 ILE A N 1
ATOM 777 C CA . ILE A 1 98 ? -4.801 27.278 3.280 1.00 82.56 98 ILE A CA 1
ATOM 778 C C . ILE A 1 98 ? -4.557 27.907 4.659 1.00 82.56 98 ILE A C 1
ATOM 780 O O . ILE A 1 98 ? -5.497 28.443 5.248 1.00 82.56 98 ILE A O 1
ATOM 784 N N . GLU A 1 99 ? -3.321 27.851 5.154 1.00 67.62 99 GLU A N 1
ATOM 785 C CA . GLU A 1 99 ? -2.868 28.430 6.424 1.00 67.62 99 GLU A CA 1
ATOM 786 C C . GLU A 1 99 ? -2.888 29.967 6.360 1.00 67.62 99 GLU A C 1
ATOM 788 O O . GLU A 1 99 ? -3.396 30.603 7.280 1.00 67.62 99 GLU A O 1
ATOM 793 N N . ASP A 1 100 ? -2.497 30.552 5.220 1.00 62.41 100 ASP A N 1
ATOM 794 C CA . ASP A 1 100 ? -2.556 31.999 4.942 1.00 62.41 100 ASP A CA 1
ATOM 795 C C . ASP A 1 100 ? -3.997 32.554 4.977 1.00 62.41 100 ASP A C 1
ATOM 797 O O . ASP A 1 100 ? -4.234 33.734 5.215 1.00 62.41 100 ASP A O 1
ATOM 801 N N . ARG A 1 101 ? -5.015 31.691 4.821 1.00 60.03 101 ARG A N 1
ATOM 802 C CA . ARG A 1 101 ? -6.426 32.080 5.007 1.00 60.03 101 ARG A CA 1
ATOM 803 C C . ARG A 1 101 ? -6.960 31.871 6.423 1.00 60.03 101 ARG A C 1
ATOM 805 O O . ARG A 1 101 ? -8.136 32.170 6.649 1.00 60.03 101 ARG A O 1
ATOM 812 N N . ARG A 1 102 ? -6.184 31.295 7.349 1.00 55.66 102 ARG A N 1
ATOM 813 C CA . ARG A 1 102 ? -6.706 30.806 8.637 1.00 55.66 102 ARG A CA 1
ATOM 814 C C . ARG A 1 102 ? -6.056 31.334 9.908 1.00 55.66 102 ARG A C 1
ATOM 816 O O . ARG A 1 102 ? -6.604 30.992 10.955 1.00 55.66 102 ARG A O 1
ATOM 823 N N . LEU A 1 103 ? -5.022 32.175 9.886 1.00 55.50 103 LEU A N 1
ATOM 824 C CA . LEU A 1 103 ? -4.505 32.742 11.138 1.00 55.50 103 LEU A CA 1
ATOM 825 C C . LEU A 1 103 ? -4.244 34.254 11.070 1.00 55.50 103 LEU A C 1
ATOM 827 O O . LEU A 1 103 ? -3.684 34.732 10.083 1.00 55.50 103 LEU A O 1
ATOM 831 N N . PRO A 1 104 ? -4.640 35.012 12.116 1.00 50.72 104 PRO A N 1
ATOM 832 C CA . PRO A 1 104 ? -4.049 36.312 12.365 1.00 50.72 104 PRO A CA 1
ATOM 833 C C . PRO A 1 104 ? -2.550 36.092 12.587 1.00 50.72 104 PRO A C 1
ATOM 835 O O . PRO A 1 104 ? -2.132 35.115 13.203 1.00 50.72 104 PRO A O 1
ATOM 838 N N . THR A 1 105 ? -1.767 36.966 11.965 1.00 49.84 105 THR A N 1
ATOM 839 C CA . THR A 1 105 ? -0.307 37.057 11.978 1.00 49.84 105 THR A CA 1
ATOM 840 C C . THR A 1 105 ? 0.349 36.359 13.177 1.00 49.84 105 THR A C 1
ATOM 842 O O . THR A 1 105 ? 0.086 36.730 14.313 1.00 49.84 105 THR A O 1
ATOM 845 N N . GLU A 1 106 ? 1.286 35.442 12.915 1.00 56.06 106 GLU A N 1
ATOM 846 C CA . GLU A 1 106 ? 2.177 34.743 13.873 1.00 56.06 106 GLU A CA 1
ATOM 847 C C . GLU A 1 106 ? 2.821 35.671 14.935 1.00 56.06 106 GLU A C 1
ATOM 849 O O . GLU A 1 106 ? 3.192 35.228 16.017 1.00 56.06 106 GLU A O 1
ATOM 854 N N . LYS A 1 107 ? 2.834 36.989 14.682 1.00 53.53 107 LYS A N 1
ATOM 855 C CA . LYS A 1 107 ? 3.156 38.039 15.657 1.00 53.53 107 LYS A CA 1
ATOM 856 C C . LYS A 1 107 ? 2.263 38.040 16.907 1.00 53.53 107 LYS A C 1
ATOM 858 O O . LYS A 1 107 ? 2.774 38.342 17.975 1.00 53.53 107 LYS A O 1
ATOM 863 N N . GLU A 1 108 ? 0.979 37.685 16.816 1.00 54.88 108 GLU A N 1
ATOM 864 C CA . GLU A 1 108 ? 0.087 37.657 17.989 1.00 54.88 108 GLU A CA 1
ATOM 865 C C . GLU A 1 108 ? 0.419 36.498 18.940 1.00 54.88 108 GLU A C 1
ATOM 867 O O . GLU A 1 108 ? 0.329 36.663 20.151 1.00 54.88 108 GLU A O 1
ATOM 872 N N . THR A 1 109 ? 0.864 35.345 18.420 1.00 58.59 109 THR A N 1
ATOM 873 C CA . THR A 1 109 ? 1.220 34.189 19.264 1.00 58.59 109 THR A CA 1
ATOM 874 C C . THR A 1 109 ? 2.511 34.443 20.041 1.00 58.59 109 THR A C 1
ATOM 876 O O . THR A 1 109 ? 2.575 34.139 21.231 1.00 58.59 109 THR A O 1
ATOM 879 N N . ASP A 1 110 ? 3.511 35.061 19.411 1.00 60.34 110 ASP A N 1
ATOM 880 C CA . ASP A 1 110 ? 4.756 35.419 20.098 1.00 60.34 110 ASP A CA 1
ATOM 881 C C . ASP A 1 110 ? 4.553 36.563 21.112 1.00 60.34 110 ASP A C 1
ATOM 883 O O . ASP A 1 110 ? 5.122 36.516 22.208 1.00 60.34 110 ASP A O 1
ATOM 887 N N . GLU A 1 111 ? 3.703 37.552 20.804 1.00 62.72 111 GLU A N 1
ATOM 888 C CA . GLU A 1 111 ? 3.348 38.636 21.735 1.00 62.72 111 GLU A CA 1
ATOM 889 C C . GLU A 1 111 ? 2.508 38.135 22.928 1.00 62.72 111 GLU A C 1
ATOM 891 O O . GLU A 1 111 ? 2.761 38.542 24.065 1.00 62.72 111 GLU A O 1
ATOM 896 N N . GLU A 1 112 ? 1.559 37.210 22.726 1.00 63.53 112 GLU A N 1
ATOM 897 C CA . GLU A 1 112 ? 0.794 36.592 23.823 1.00 63.53 112 GLU A CA 1
ATOM 898 C C . GLU A 1 112 ? 1.674 35.724 24.731 1.00 63.53 112 GLU A C 1
ATOM 900 O O . GLU A 1 112 ? 1.512 35.758 25.954 1.00 63.53 112 GLU A O 1
ATOM 905 N N . ILE A 1 113 ? 2.636 34.986 24.167 1.00 65.38 113 ILE A N 1
ATOM 906 C CA . ILE A 1 113 ? 3.583 34.178 24.948 1.00 65.38 113 ILE A CA 1
ATOM 907 C C . ILE A 1 113 ? 4.505 35.077 25.785 1.00 65.38 113 ILE A C 1
ATOM 909 O O . ILE A 1 113 ? 4.729 34.783 26.962 1.00 65.38 113 ILE A O 1
ATOM 913 N N . GLN A 1 114 ? 5.007 36.188 25.231 1.00 71.56 114 GLN A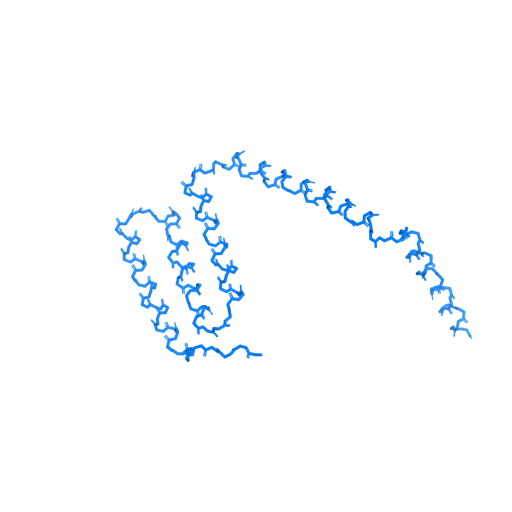 N 1
ATOM 914 C CA . GLN A 1 114 ? 5.828 37.144 25.989 1.00 71.56 114 GLN A CA 1
ATOM 915 C C . GLN A 1 114 ? 5.038 37.827 27.108 1.00 71.56 114 GLN A C 1
ATOM 917 O O . GLN A 1 114 ? 5.517 37.891 28.240 1.00 71.56 114 GLN A O 1
ATOM 922 N N . LYS A 1 115 ? 3.804 38.256 26.831 1.00 73.50 115 LYS A N 1
ATOM 923 C CA . LYS A 1 115 ? 2.948 38.912 27.825 1.00 73.50 115 LYS A CA 1
ATOM 924 C C . LYS A 1 115 ? 2.593 37.985 28.993 1.00 73.50 115 LYS A C 1
ATOM 926 O O . LYS A 1 115 ? 2.612 38.414 30.143 1.00 73.50 115 LYS A O 1
ATOM 931 N N . GLN A 1 116 ? 2.347 36.700 28.722 1.00 67.88 116 GLN A N 1
ATOM 932 C CA . GLN A 1 116 ? 2.120 35.704 29.777 1.00 67.88 116 GLN A CA 1
ATOM 933 C C . GLN A 1 116 ? 3.384 35.387 30.591 1.00 67.88 116 GLN A C 1
ATOM 935 O O . GLN A 1 116 ? 3.285 35.092 31.782 1.00 67.88 116 GLN A O 1
ATOM 940 N N . LEU A 1 117 ? 4.574 35.447 29.985 1.00 75.44 117 LEU A N 1
ATOM 941 C CA . LEU A 1 117 ? 5.841 35.265 30.702 1.00 75.44 117 LEU A CA 1
ATOM 942 C C . LEU A 1 117 ? 6.153 36.451 31.628 1.00 75.44 117 LEU A C 1
ATOM 944 O O . LEU A 1 117 ? 6.623 36.229 32.746 1.00 75.44 117 LEU A O 1
ATOM 948 N N . GLU A 1 118 ? 5.857 37.681 31.203 1.00 71.50 118 GLU A N 1
ATOM 949 C CA . GLU A 1 118 ? 6.009 38.884 32.032 1.00 71.50 118 GLU A CA 1
ATOM 950 C C . GLU A 1 118 ? 5.037 38.878 33.223 1.00 71.50 118 GLU A C 1
ATOM 952 O O . GLU A 1 118 ? 5.477 39.013 34.367 1.00 71.50 118 GLU A O 1
ATOM 957 N N . GLU A 1 119 ? 3.751 38.600 32.993 1.00 69.31 119 GLU A N 1
ATOM 958 C CA . GLU A 1 119 ? 2.719 38.577 34.043 1.00 69.31 119 GLU A CA 1
ATOM 959 C C . GLU A 1 119 ? 2.999 37.505 35.120 1.00 69.31 119 GLU A C 1
ATOM 961 O O . GLU A 1 119 ? 2.829 37.734 36.321 1.00 69.31 119 GLU A O 1
ATOM 966 N N . ASN A 1 120 ? 3.534 36.349 34.715 1.00 67.50 120 ASN A N 1
ATOM 967 C CA . ASN A 1 120 ? 3.904 35.275 35.641 1.00 67.50 120 ASN A CA 1
ATOM 968 C C . ASN A 1 120 ? 5.220 35.562 36.399 1.00 67.50 120 ASN A C 1
ATOM 970 O O . ASN A 1 120 ? 5.453 35.012 37.476 1.00 67.50 120 ASN A O 1
ATOM 974 N N . SER A 1 121 ? 6.080 36.438 35.864 1.00 65.31 121 SER A N 1
ATOM 975 C CA . SER A 1 121 ? 7.302 36.896 36.540 1.00 65.31 121 SER A CA 1
ATOM 976 C C . SER A 1 121 ? 7.044 37.999 37.577 1.00 65.31 121 SER A C 1
ATOM 978 O O . SER A 1 121 ? 7.783 38.099 38.560 1.00 65.31 121 SER A O 1
ATOM 980 N N . GLU A 1 122 ? 5.972 38.781 37.407 1.00 60.25 122 GLU A N 1
ATOM 981 C CA . GLU A 1 122 ? 5.536 39.802 38.368 1.00 60.25 122 GLU A CA 1
ATOM 982 C C . GLU A 1 122 ? 4.680 39.224 39.504 1.00 60.25 122 GLU A C 1
ATOM 984 O O . GLU A 1 122 ? 4.818 39.658 40.646 1.00 60.25 122 GLU A O 1
ATOM 989 N N . SER A 1 123 ? 3.870 38.190 39.246 1.00 58.56 123 SER A N 1
ATOM 990 C CA . SER A 1 123 ? 3.062 37.518 40.283 1.00 58.56 123 SER A CA 1
ATOM 991 C C . SER A 1 123 ? 3.873 36.614 41.233 1.00 58.56 123 SER A C 1
ATOM 993 O O . SER A 1 123 ? 3.314 36.083 42.195 1.00 58.56 123 SER A O 1
ATOM 995 N N . GLY A 1 124 ? 5.164 36.395 40.958 1.00 57.38 124 GLY A N 1
ATOM 996 C CA . GLY A 1 124 ? 6.057 35.523 41.731 1.00 57.38 124 GLY A CA 1
ATOM 997 C C . GLY A 1 124 ? 6.965 36.230 42.748 1.00 57.38 124 GLY A C 1
ATOM 998 O O . GLY A 1 124 ? 7.876 35.582 43.269 1.00 57.38 124 GLY A O 1
ATOM 999 N N . LYS A 1 125 ? 6.764 37.529 43.008 1.00 46.22 125 LYS A N 1
ATOM 1000 C CA . LYS A 1 125 ? 7.486 38.309 44.031 1.00 46.22 125 LYS A CA 1
ATOM 1001 C C . LYS A 1 125 ? 6.624 38.628 45.244 1.00 46.22 125 LYS A C 1
ATOM 1003 O O . LYS A 1 125 ? 5.433 38.945 45.057 1.00 46.22 125 LYS A O 1
#

Secondary structure (DSSP, 8-state):
----SS-HHHHHHHHHHHHHHHHHHHHHH--HHHHHHHHHHHHHHHHHHHTT-HHHHHHHHHHHHHHHHHHHTT--HHHHHHHHHHHHHHHHHHHHHHHTTT-S-THHHHHHHHHHHHHHHHTT-

Organism: Aerophobetes bacterium (NCBI:txid2030807)

Foldseek 3Di:
DFQQQDDLVVLVVQLVVQLVVQVVVCVVVVCVPPSNLVSNLVSVLSSCVNGRVPVVSVVSCCVSVVVVVCVVVVPDPVRVVVVVVVVVVVVVVVVVVVVVVPDDDPVVVVVVVVVVVVVVVVVPD